Protein AF-A0A497G2D0-F1 (afdb_monomer)

Sequence (117 aa):
MAKYRLKYYILLILIAVLPLAISLTKGEPFNNNNKEKTNNFLEVFEKILSNLEQLIKIAVNRALKFVLTIARAIYILMAAVGVLLWATSWSPTRGKQLILGAIIIMILVEYLSTVIK

Foldseek 3Di:
DVVVVVVVVVVVVVVVCVVVVVVPVPDDDDDDPPDDPCVVVVVVVVVVVVVVVVVVLVVVLVVLVVVLVVLVVQLVVLLVVLVVCCVVVVPVPVSVVSNVVSVVSVVVSVVSVVVSD

pLDDT: mean 79.19, std 15.47, range [41.16, 95.19]

Mean predicted aligned error: 14.92 Å

Structure (mmCIF, N/CA/C/O backbone):
data_AF-A0A497G2D0-F1
#
_entry.id   AF-A0A497G2D0-F1
#
loop_
_atom_site.group_PDB
_atom_site.id
_atom_site.type_symbol
_atom_site.label_atom_id
_atom_site.label_alt_id
_atom_site.label_comp_id
_atom_site.label_asym_id
_atom_site.label_entity_id
_atom_site.label_seq_id
_atom_site.pdbx_PDB_ins_code
_atom_site.Cartn_x
_atom_site.Cartn_y
_atom_site.Cartn_z
_atom_site.occupancy
_atom_site.B_iso_or_equiv
_atom_site.auth_seq_id
_atom_site.auth_comp_id
_atom_site.auth_asym_id
_atom_site.auth_atom_id
_atom_site.pdbx_PDB_model_num
ATOM 1 N N . MET A 1 1 ? 24.639 -13.159 14.996 1.00 53.66 1 MET A N 1
ATOM 2 C CA . MET A 1 1 ? 23.554 -12.780 14.052 1.00 53.66 1 MET A CA 1
ATOM 3 C C . MET A 1 1 ? 22.180 -13.402 14.352 1.00 53.66 1 MET A C 1
ATOM 5 O O . MET A 1 1 ? 21.186 -12.805 13.962 1.00 53.66 1 MET A O 1
ATOM 9 N N . ALA A 1 2 ? 22.067 -14.532 15.070 1.00 57.84 2 ALA A N 1
ATOM 10 C CA . ALA A 1 2 ? 20.778 -15.203 15.323 1.00 57.84 2 ALA A CA 1
ATOM 11 C C . ALA A 1 2 ? 19.774 -14.417 16.206 1.00 57.84 2 ALA A C 1
ATOM 13 O O . ALA A 1 2 ? 18.569 -14.486 15.977 1.00 57.84 2 ALA A O 1
ATOM 14 N N . LYS A 1 3 ? 20.253 -13.607 17.165 1.00 56.53 3 LYS A N 1
ATOM 15 C CA . LYS A 1 3 ? 19.395 -12.863 18.115 1.00 56.53 3 LYS A CA 1
ATOM 16 C C . LYS A 1 3 ? 18.414 -11.880 17.450 1.00 56.53 3 LYS A C 1
ATOM 18 O O . LYS A 1 3 ? 17.323 -11.674 17.970 1.00 56.53 3 LYS A O 1
ATOM 23 N N . TYR A 1 4 ? 18.773 -11.290 16.307 1.00 58.34 4 TYR A N 1
ATOM 24 C CA . TYR A 1 4 ? 17.925 -10.302 15.621 1.00 58.34 4 TYR A CA 1
ATOM 25 C C . TYR A 1 4 ? 16.791 -10.944 14.821 1.00 58.34 4 TYR A C 1
ATOM 27 O O . TYR A 1 4 ? 15.717 -10.360 14.709 1.00 58.34 4 TYR A O 1
ATOM 35 N N . ARG A 1 5 ? 16.994 -12.171 14.325 1.00 59.00 5 ARG A N 1
ATOM 36 C CA . ARG A 1 5 ? 15.947 -12.909 13.608 1.00 59.00 5 ARG A CA 1
ATOM 37 C C . ARG A 1 5 ? 14.827 -13.332 14.554 1.00 59.00 5 ARG A C 1
ATOM 39 O O . ARG A 1 5 ? 13.664 -13.182 14.209 1.00 59.00 5 ARG A O 1
ATOM 46 N N . LEU A 1 6 ? 15.174 -13.738 15.777 1.00 70.56 6 LEU A N 1
ATOM 47 C CA . LEU A 1 6 ? 14.199 -14.085 16.814 1.00 70.56 6 LEU A CA 1
ATOM 48 C C . LEU A 1 6 ? 13.306 -12.892 17.197 1.00 70.56 6 LEU A C 1
ATOM 50 O O . LEU A 1 6 ? 12.089 -13.035 17.257 1.00 70.56 6 LEU A O 1
ATOM 54 N N . LYS A 1 7 ? 13.891 -11.698 17.378 1.00 66.81 7 LYS A N 1
ATOM 55 C CA . LYS A 1 7 ? 13.123 -10.469 17.656 1.00 66.81 7 LYS A CA 1
ATOM 56 C C . LYS A 1 7 ? 12.156 -10.113 16.522 1.00 66.81 7 LYS A C 1
ATOM 58 O O . LYS A 1 7 ? 11.042 -9.681 16.794 1.00 66.81 7 LYS A O 1
ATOM 63 N N . TYR A 1 8 ? 12.566 -10.316 15.270 1.00 76.94 8 TYR A N 1
ATOM 64 C CA . TYR A 1 8 ? 11.731 -10.030 14.103 1.00 76.94 8 TYR A CA 1
ATOM 65 C C . TYR A 1 8 ? 10.526 -10.978 14.001 1.00 76.94 8 TYR A C 1
ATOM 67 O O . TYR A 1 8 ? 9.413 -10.525 13.750 1.00 76.94 8 TYR A O 1
ATOM 75 N N . TYR A 1 9 ? 10.717 -12.272 14.280 1.00 80.19 9 TYR A N 1
ATOM 76 C CA . TYR A 1 9 ? 9.612 -13.237 14.325 1.00 80.19 9 TYR A CA 1
ATOM 77 C C . TYR A 1 9 ? 8.615 -12.936 15.449 1.00 80.19 9 TYR A C 1
ATOM 79 O O . TYR A 1 9 ? 7.411 -13.007 15.221 1.00 80.19 9 TYR A O 1
ATOM 87 N N . ILE A 1 10 ? 9.094 -12.529 16.630 1.00 79.31 10 ILE A N 1
ATOM 88 C CA . ILE A 1 10 ? 8.226 -12.112 17.745 1.00 79.31 10 ILE A CA 1
ATOM 89 C C . ILE A 1 10 ? 7.372 -10.897 17.349 1.00 79.31 10 ILE A C 1
ATOM 91 O O . ILE A 1 10 ? 6.178 -10.858 17.637 1.00 79.31 10 ILE A O 1
ATOM 95 N N . LEU A 1 11 ? 7.961 -9.927 16.645 1.00 76.56 11 LEU A N 1
ATOM 96 C CA . LEU A 1 11 ? 7.253 -8.732 16.187 1.00 76.56 11 LEU A CA 1
ATOM 97 C C . LEU A 1 11 ? 6.210 -9.051 15.098 1.00 76.56 11 LEU A C 1
ATOM 99 O O . LEU A 1 11 ? 5.117 -8.488 15.115 1.00 76.56 11 LEU A O 1
ATOM 103 N N . LEU A 1 12 ? 6.510 -9.997 14.200 1.00 75.19 12 LEU A N 1
ATOM 104 C CA . LEU A 1 12 ? 5.566 -10.493 13.190 1.00 75.19 12 LEU A CA 1
ATOM 105 C C . LEU A 1 12 ? 4.369 -11.224 13.813 1.00 75.19 12 LEU A C 1
ATOM 107 O O . LEU A 1 12 ? 3.236 -11.008 13.388 1.00 75.19 12 LEU A O 1
ATOM 111 N N . ILE A 1 13 ? 4.607 -12.046 14.840 1.00 76.19 13 ILE A N 1
ATOM 112 C CA . ILE A 1 13 ? 3.540 -12.752 15.563 1.00 76.19 13 ILE A CA 1
ATOM 113 C C . ILE A 1 13 ? 2.636 -11.751 16.296 1.00 76.19 13 ILE A C 1
ATOM 115 O O . ILE A 1 13 ? 1.416 -11.873 16.229 1.00 76.19 13 ILE A O 1
ATOM 119 N N . LEU A 1 14 ? 3.201 -10.714 16.924 1.00 71.06 14 LEU A N 1
ATOM 120 C CA . LEU A 1 14 ? 2.421 -9.685 17.620 1.00 71.06 14 LEU A CA 1
ATOM 121 C C . LEU A 1 14 ? 1.478 -8.927 16.664 1.00 71.06 14 LEU A C 1
ATOM 123 O O . LEU A 1 14 ? 0.308 -8.717 16.983 1.00 71.06 14 LEU A O 1
ATOM 127 N N . ILE A 1 15 ? 1.966 -8.574 15.470 1.00 76.25 15 ILE A N 1
ATOM 128 C CA . ILE A 1 15 ? 1.184 -7.887 14.427 1.00 76.25 15 ILE A CA 1
ATOM 129 C C . ILE A 1 15 ? 0.061 -8.779 13.879 1.00 76.25 15 ILE A C 1
ATOM 131 O O . ILE A 1 15 ? -1.017 -8.275 13.577 1.00 76.25 15 ILE A O 1
ATOM 135 N N . ALA A 1 16 ? 0.281 -10.092 13.784 1.00 69.44 16 ALA A N 1
ATOM 136 C CA . ALA A 1 16 ? -0.720 -11.039 13.295 1.00 69.44 16 ALA A CA 1
ATOM 137 C C . ALA A 1 16 ? -1.831 -11.354 14.318 1.00 69.44 16 ALA A C 1
ATOM 139 O O . ALA A 1 16 ? -2.931 -11.734 13.920 1.00 69.44 16 ALA A O 1
ATOM 140 N N . VAL A 1 17 ? -1.572 -11.188 15.622 1.00 64.69 17 VAL A N 1
ATOM 141 C CA . VAL A 1 17 ? -2.536 -11.494 16.702 1.00 64.69 17 VAL A CA 1
ATOM 142 C C . VAL A 1 17 ? -3.449 -10.302 17.034 1.00 64.69 17 VAL A C 1
ATOM 144 O O . VAL A 1 17 ? -4.595 -10.495 17.442 1.00 64.69 17 VAL A O 1
ATOM 147 N N . LEU A 1 18 ? -2.995 -9.069 16.789 1.00 64.31 18 LEU A N 1
ATOM 148 C CA . LEU A 1 18 ? -3.776 -7.834 16.971 1.00 64.31 18 LEU A CA 1
ATOM 149 C C . LEU A 1 18 ? -5.152 -7.828 16.256 1.00 64.31 18 LEU A C 1
ATOM 151 O O . LEU A 1 18 ? -6.138 -7.464 16.898 1.00 64.31 18 LEU A O 1
ATOM 155 N N . PRO A 1 19 ? -5.279 -8.271 14.987 1.00 62.41 19 PRO A N 1
ATOM 156 C CA . PRO A 1 19 ? -6.570 -8.377 14.301 1.00 62.41 19 PRO A CA 1
ATOM 157 C C . PRO A 1 19 ? -7.518 -9.414 14.926 1.00 62.41 19 PRO A C 1
ATOM 159 O O . PRO A 1 19 ? -8.738 -9.263 14.849 1.00 62.41 19 PRO A O 1
A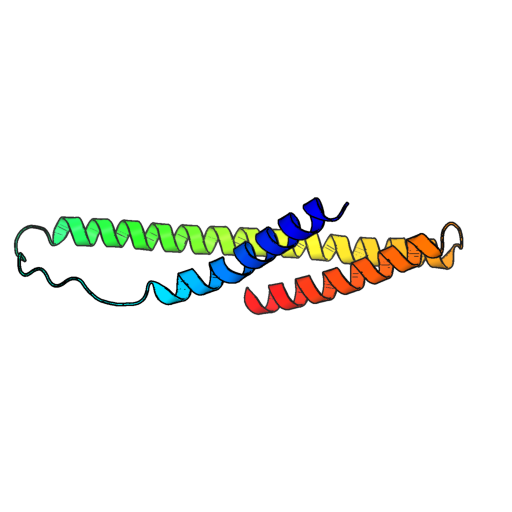TOM 162 N N . LEU A 1 20 ? -6.973 -10.464 15.551 1.00 57.06 20 LEU A N 1
ATOM 163 C CA . LEU A 1 20 ? -7.751 -11.555 16.144 1.00 57.06 20 LEU A CA 1
ATOM 164 C C . LEU A 1 20 ? -8.358 -11.146 17.496 1.00 57.06 20 LEU A C 1
ATOM 166 O O . LEU A 1 20 ? -9.503 -11.484 17.790 1.00 57.06 20 LEU A O 1
ATOM 170 N N . ALA A 1 21 ? -7.629 -10.350 18.284 1.00 58.75 21 ALA A N 1
ATOM 171 C CA . ALA A 1 21 ? -8.095 -9.838 19.574 1.00 58.75 21 ALA A CA 1
ATOM 172 C C . ALA A 1 21 ? -9.323 -8.919 19.442 1.00 58.75 21 ALA A C 1
ATOM 174 O O . ALA A 1 21 ? -10.219 -8.970 20.279 1.00 58.75 21 ALA A O 1
ATOM 175 N N . ILE A 1 22 ? -9.416 -8.145 18.355 1.00 59.34 22 ILE A N 1
ATOM 176 C CA . ILE A 1 22 ? -10.565 -7.264 18.076 1.00 59.34 22 ILE A CA 1
ATOM 177 C C . ILE A 1 22 ? -11.851 -8.082 17.832 1.00 59.34 22 ILE A C 1
ATOM 179 O O . ILE A 1 22 ? -12.953 -7.592 18.069 1.00 59.34 22 ILE A O 1
ATOM 183 N N . SER A 1 23 ? -11.729 -9.348 17.413 1.00 50.94 23 SER A N 1
ATOM 184 C CA . SER A 1 23 ? -12.878 -10.235 17.180 1.00 50.94 23 SER A CA 1
ATOM 185 C C . SER A 1 23 ? -13.400 -10.908 18.460 1.00 50.94 23 SER A C 1
ATOM 187 O O . SER A 1 23 ? -14.564 -11.298 18.501 1.00 50.94 23 SER A O 1
ATOM 189 N N . LEU A 1 24 ? -12.578 -11.016 19.514 1.00 49.47 24 LEU A N 1
ATOM 190 C CA . LEU A 1 24 ? -12.904 -11.729 20.761 1.00 49.47 24 LEU A CA 1
ATOM 191 C C . LEU A 1 24 ? -13.543 -10.849 21.850 1.00 49.47 24 LEU A C 1
ATOM 193 O O . LEU A 1 24 ? -14.030 -11.383 22.839 1.00 49.47 24 LEU A O 1
ATOM 197 N N . THR A 1 25 ? -13.597 -9.522 21.686 1.00 49.75 25 THR A N 1
ATOM 198 C CA . THR A 1 25 ? -14.224 -8.627 22.686 1.00 49.75 25 THR A CA 1
ATOM 199 C C . THR 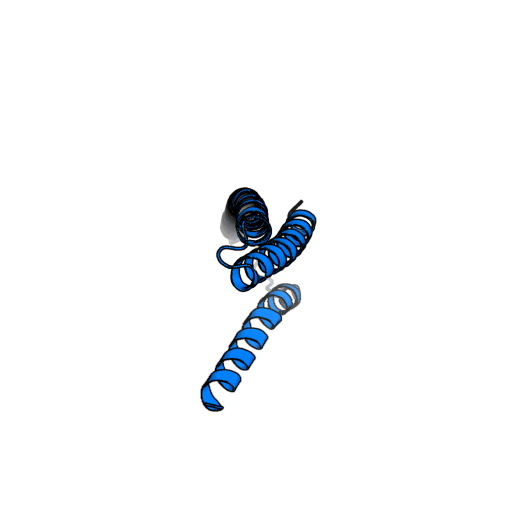A 1 25 ? -15.737 -8.461 22.494 1.00 49.75 25 THR A C 1
ATOM 201 O O . THR A 1 25 ? -16.374 -7.703 23.225 1.00 49.75 25 THR A O 1
ATOM 204 N N . LYS A 1 26 ? -16.335 -9.140 21.507 1.00 51.72 26 LYS A N 1
ATOM 205 C CA . LYS A 1 26 ? -17.791 -9.226 21.346 1.00 51.72 26 LYS A CA 1
ATOM 206 C C . LYS A 1 26 ? -18.317 -10.420 22.148 1.00 51.72 26 LYS A C 1
ATOM 208 O O . LYS A 1 26 ? -18.642 -11.451 21.571 1.00 51.72 26 LYS A O 1
ATOM 213 N N . GLY A 1 27 ? -18.382 -10.290 23.471 1.00 47.53 27 GLY A N 1
ATOM 214 C CA . GLY A 1 27 ? -18.927 -11.339 24.334 1.00 47.53 27 GLY A CA 1
ATOM 215 C C . GLY A 1 27 ? -19.235 -10.868 25.755 1.00 47.53 27 GLY A C 1
ATOM 216 O O . GLY A 1 27 ? -18.319 -10.557 26.501 1.00 47.53 27 GLY A O 1
ATOM 217 N N . GLU A 1 28 ? -20.532 -10.902 26.076 1.00 43.25 28 GLU A N 1
ATOM 218 C CA . GLU A 1 28 ? -21.221 -10.808 27.379 1.00 43.25 28 GLU A CA 1
ATOM 219 C C . GLU A 1 28 ? -21.630 -9.420 27.937 1.00 43.25 28 GLU A C 1
ATOM 221 O O . GLU A 1 28 ? -20.788 -8.606 28.318 1.00 43.25 28 GLU A O 1
ATOM 226 N N . PRO A 1 29 ? -22.952 -9.144 28.039 1.00 48.25 29 PRO A N 1
ATOM 227 C CA . PRO A 1 29 ? -23.480 -7.963 28.716 1.00 48.25 29 PRO A CA 1
ATOM 228 C C . PRO A 1 29 ? -23.464 -8.137 30.245 1.00 48.25 29 PRO A C 1
ATOM 230 O O . PRO A 1 29 ? -24.041 -9.078 30.790 1.00 48.25 29 PRO A O 1
ATOM 233 N N . PHE A 1 30 ? -22.857 -7.181 30.952 1.00 41.16 30 PHE A N 1
ATOM 234 C CA . PHE A 1 30 ? -22.900 -7.097 32.412 1.00 41.16 30 PHE A CA 1
ATOM 235 C C . PHE A 1 30 ? -24.309 -6.671 32.868 1.00 41.16 30 PHE A C 1
ATOM 237 O O . PHE A 1 30 ? -24.747 -5.546 32.624 1.00 41.16 30 PHE A O 1
ATOM 244 N N . ASN A 1 31 ? -25.035 -7.584 33.511 1.00 58.25 31 ASN A N 1
ATOM 245 C CA . ASN A 1 31 ? -26.352 -7.341 34.098 1.00 58.25 31 ASN A CA 1
ATOM 246 C C . ASN A 1 31 ? -26.212 -6.554 35.415 1.00 58.25 31 ASN A C 1
ATOM 248 O O . ASN A 1 31 ? -25.688 -7.083 36.394 1.00 58.25 31 ASN A O 1
ATOM 252 N N . ASN A 1 32 ? -26.700 -5.311 35.467 1.00 50.81 32 ASN A N 1
ATOM 253 C CA . ASN A 1 32 ? -26.896 -4.589 36.726 1.00 50.81 32 ASN A CA 1
ATOM 254 C C . ASN A 1 32 ? -28.248 -3.855 36.728 1.00 50.81 32 ASN A C 1
ATOM 256 O O . ASN A 1 32 ? -28.470 -2.889 35.995 1.00 50.81 32 ASN A O 1
ATOM 260 N N . ASN A 1 33 ? -29.136 -4.343 37.593 1.00 51.84 33 ASN A N 1
ATOM 261 C CA . ASN A 1 33 ? -30.512 -3.913 37.826 1.00 51.84 33 ASN A CA 1
ATOM 262 C C . ASN A 1 33 ? -30.631 -2.623 38.662 1.00 51.84 33 ASN A C 1
ATOM 264 O O . ASN A 1 33 ? -31.382 -2.599 39.629 1.00 51.84 33 ASN A O 1
ATOM 268 N N . ASN A 1 34 ? -29.957 -1.537 38.279 1.00 54.09 34 ASN A N 1
ATOM 269 C CA . ASN A 1 34 ? -30.158 -0.214 38.889 1.00 54.09 34 ASN A CA 1
ATOM 270 C C . ASN A 1 34 ? -30.548 0.810 37.813 1.00 54.09 34 ASN A C 1
ATO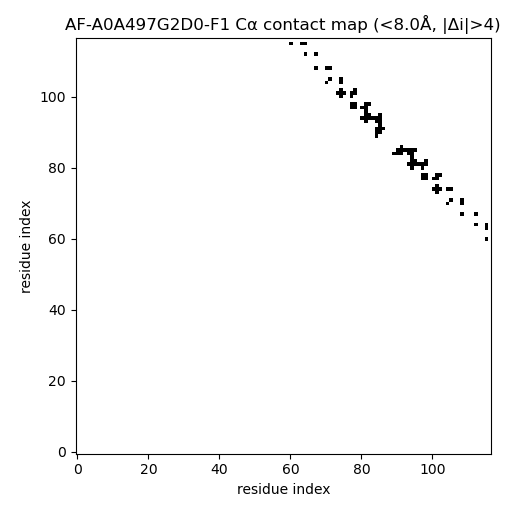M 272 O O . ASN A 1 34 ? -29.800 1.731 37.481 1.00 54.09 34 ASN A O 1
ATOM 276 N N . LYS A 1 35 ? -31.727 0.593 37.224 1.00 55.78 35 LYS A N 1
ATOM 277 C CA . LYS A 1 35 ? -32.351 1.467 36.228 1.00 55.78 35 LYS A CA 1
ATOM 278 C C . LYS A 1 35 ? -33.316 2.401 36.940 1.00 55.78 35 LYS A C 1
ATOM 280 O O . LYS A 1 35 ? -34.335 1.919 37.401 1.00 55.78 35 LYS A O 1
ATOM 285 N N . GLU A 1 36 ? -32.996 3.693 37.013 1.00 57.59 36 GLU A N 1
ATOM 286 C CA . GLU A 1 36 ? -34.024 4.755 36.977 1.00 57.59 36 GLU A CA 1
ATOM 287 C C . GLU A 1 36 ? -33.459 6.188 36.962 1.00 57.59 36 GLU A C 1
ATOM 289 O O . GLU A 1 36 ? -34.191 7.111 36.620 1.00 57.59 36 GLU A O 1
ATOM 294 N N . LYS A 1 37 ? -32.161 6.424 37.229 1.00 48.38 37 LYS A N 1
ATOM 295 C CA . LYS A 1 37 ? -31.588 7.795 37.197 1.00 48.38 37 LYS A CA 1
ATOM 296 C C . LYS A 1 37 ? -30.243 7.951 36.469 1.00 48.38 37 LYS A C 1
ATOM 298 O O . LYS A 1 37 ? -29.596 8.987 36.580 1.00 48.38 37 LYS A O 1
ATOM 303 N N . THR A 1 38 ? -29.814 6.946 35.710 1.00 53.75 38 THR A N 1
ATOM 304 C CA . THR A 1 38 ? -28.523 6.918 34.981 1.00 53.75 38 THR A CA 1
ATOM 305 C C . THR A 1 38 ? -28.684 6.831 33.460 1.00 53.75 38 THR A C 1
ATOM 307 O O . THR A 1 38 ? -27.714 7.005 32.723 1.00 53.75 38 THR A O 1
ATOM 310 N N . ASN A 1 39 ? -29.917 6.637 32.991 1.00 62.00 39 ASN A N 1
ATOM 311 C CA . ASN A 1 39 ? -30.287 6.367 31.601 1.00 62.00 39 ASN A CA 1
ATOM 312 C C . ASN A 1 39 ? -29.832 7.508 30.670 1.00 62.00 39 ASN A C 1
ATOM 314 O O . ASN A 1 39 ? -29.200 7.263 29.653 1.00 62.00 39 ASN A O 1
ATOM 318 N N . ASN A 1 40 ? -30.029 8.765 31.084 1.00 69.06 40 ASN A N 1
ATOM 319 C CA . ASN A 1 40 ? -29.688 9.931 30.260 1.00 69.06 40 ASN A CA 1
ATOM 320 C C . ASN A 1 40 ? -28.172 10.125 30.086 1.00 69.06 40 ASN A C 1
ATOM 322 O O . ASN A 1 40 ? -27.726 10.576 29.036 1.00 69.06 40 ASN A O 1
ATOM 326 N N . PHE A 1 41 ? -27.363 9.816 31.107 1.00 75.38 41 PHE A N 1
ATOM 327 C CA . PHE A 1 41 ? -25.908 9.987 31.025 1.00 75.38 41 PHE A CA 1
ATOM 328 C C . PHE A 1 41 ? -25.258 8.868 30.209 1.00 75.38 41 PHE A C 1
ATOM 330 O O . PHE A 1 41 ? -24.408 9.148 29.367 1.00 75.38 41 PHE A O 1
ATOM 337 N N . LEU A 1 42 ? -25.681 7.619 30.425 1.00 81.00 42 LEU A N 1
ATOM 338 C CA . LEU A 1 42 ? -25.176 6.473 29.668 1.00 81.00 42 LEU A CA 1
ATOM 339 C C . LEU A 1 42 ? -25.556 6.568 28.188 1.00 81.00 42 LEU A C 1
ATOM 341 O O . LEU A 1 42 ? -24.689 6.384 27.341 1.00 81.00 42 LEU A O 1
ATOM 345 N N . GLU A 1 43 ? -26.786 6.973 27.864 1.00 79.38 43 GLU A N 1
ATOM 346 C CA . GLU A 1 43 ? -27.201 7.189 26.473 1.00 79.38 43 GLU A CA 1
ATOM 347 C C . GLU A 1 43 ? -26.387 8.294 25.787 1.00 79.38 43 GLU A C 1
ATOM 349 O O . GLU A 1 43 ? -25.948 8.122 24.651 1.00 79.38 43 GLU A O 1
ATOM 354 N N . VAL A 1 44 ? -26.137 9.422 26.465 1.00 79.25 44 VAL A N 1
ATOM 355 C CA . VAL A 1 44 ? -25.294 10.503 25.923 1.00 79.25 44 VAL A CA 1
ATOM 356 C C . VAL A 1 44 ? -23.856 10.023 25.726 1.00 79.25 44 VAL A C 1
ATOM 358 O O . VAL A 1 44 ? -23.246 10.318 24.696 1.00 79.25 44 VAL A O 1
ATOM 361 N N . PHE A 1 45 ? -23.324 9.255 26.676 1.00 82.00 45 PHE A N 1
ATOM 362 C CA . PHE A 1 45 ? -21.976 8.706 26.595 1.00 82.00 45 PHE A CA 1
ATOM 363 C C . PHE A 1 45 ? -21.833 7.702 25.442 1.00 82.00 45 PHE A C 1
ATOM 365 O O . PHE A 1 45 ? -20.907 7.825 24.643 1.00 82.00 45 PHE A O 1
ATOM 372 N N . GLU A 1 46 ? -22.779 6.777 25.275 1.00 87.38 46 GLU A N 1
ATOM 373 C CA . GLU A 1 46 ? -22.820 5.831 24.150 1.00 87.38 46 GLU A CA 1
ATOM 374 C C . GLU A 1 46 ? -22.951 6.545 22.797 1.00 87.38 46 GLU A C 1
ATOM 376 O O . GLU A 1 46 ? -22.305 6.170 21.812 1.00 87.38 46 GLU A O 1
ATOM 381 N N . LYS A 1 47 ? -23.726 7.633 22.739 1.00 84.19 47 LYS A N 1
ATOM 382 C CA . LYS A 1 47 ? -23.851 8.465 21.533 1.00 84.19 47 LYS A CA 1
ATOM 383 C C . LYS A 1 47 ? -22.535 9.150 21.166 1.00 84.19 47 LYS A C 1
ATOM 385 O O . LYS A 1 47 ? -22.175 9.221 19.995 1.00 84.19 47 LYS A O 1
ATOM 390 N N . ILE A 1 48 ? -21.792 9.643 22.157 1.00 84.19 48 ILE A N 1
ATOM 391 C CA . ILE A 1 48 ? -20.466 10.233 21.934 1.00 84.19 48 ILE A CA 1
ATOM 392 C C . ILE A 1 48 ? -19.482 9.153 21.482 1.00 84.19 48 ILE A C 1
ATOM 394 O O . ILE A 1 48 ? -18.747 9.367 20.519 1.00 84.19 48 ILE A O 1
ATOM 398 N N . LEU A 1 49 ? -19.490 7.988 22.129 1.00 89.81 49 LEU A N 1
ATOM 399 C CA . LEU A 1 49 ? -18.567 6.897 21.821 1.00 89.81 49 LEU A CA 1
ATOM 400 C C . LEU A 1 49 ? -18.790 6.348 20.406 1.00 89.81 49 LEU A C 1
ATOM 402 O O . LEU A 1 49 ? -17.833 6.174 19.656 1.00 89.81 49 LEU A O 1
ATOM 406 N N . SER A 1 50 ? -20.049 6.170 20.005 1.00 87.38 50 SER A N 1
ATOM 407 C CA . SER A 1 50 ? -20.411 5.753 18.644 1.00 87.38 50 SER A CA 1
ATOM 408 C C . SER A 1 50 ? -20.057 6.807 17.591 1.00 87.38 50 SER A C 1
ATOM 410 O O . SER A 1 50 ? -19.532 6.456 16.533 1.00 87.38 50 SER A O 1
ATOM 412 N N . ASN A 1 51 ? -20.248 8.097 17.883 1.00 86.19 51 ASN A N 1
ATOM 413 C CA . ASN A 1 51 ? -19.793 9.178 17.005 1.00 86.19 51 ASN A CA 1
ATOM 414 C C . ASN A 1 51 ? -18.263 9.184 16.858 1.00 86.19 51 ASN A C 1
ATOM 416 O O . ASN A 1 51 ? -17.753 9.345 15.750 1.00 86.19 51 ASN A O 1
ATOM 420 N N . LEU A 1 52 ? -17.517 8.969 17.946 1.00 87.19 52 LEU A N 1
ATOM 421 C CA . LEU A 1 52 ? -16.058 8.858 17.897 1.00 87.19 52 LEU A CA 1
ATOM 422 C C . LEU A 1 52 ? -15.614 7.630 17.103 1.00 87.19 52 LEU A C 1
ATOM 424 O O . LEU A 1 52 ? -14.709 7.734 16.279 1.00 87.19 52 LEU A O 1
ATOM 428 N N . GLU A 1 53 ? -16.266 6.485 17.289 1.00 89.56 53 GLU A N 1
ATOM 429 C CA . GLU A 1 53 ? -15.966 5.274 16.529 1.00 89.56 53 GLU A CA 1
ATOM 430 C C . GLU A 1 53 ? -16.210 5.483 15.027 1.00 89.56 53 GLU A C 1
ATOM 432 O O . GLU A 1 53 ? -15.385 5.085 14.201 1.00 89.56 53 GLU A O 1
ATOM 437 N N . GLN A 1 54 ? -17.298 6.166 14.660 1.00 87.69 54 GLN A N 1
ATOM 438 C CA . GLN A 1 54 ? -17.571 6.544 13.273 1.00 87.69 54 GLN A CA 1
ATOM 439 C C . GLN A 1 54 ? -16.508 7.498 12.725 1.00 87.69 54 GLN A C 1
ATOM 441 O O . GLN A 1 54 ? -15.991 7.264 11.631 1.00 87.69 54 GLN A O 1
ATOM 446 N N . LEU A 1 55 ? -16.130 8.531 13.481 1.00 84.50 55 LEU A N 1
ATOM 447 C CA . LEU A 1 55 ? -15.086 9.474 13.076 1.00 84.50 55 LEU A CA 1
ATOM 448 C C . LEU A 1 55 ? -13.737 8.776 12.882 1.00 84.50 55 LEU A C 1
ATOM 450 O O . LEU A 1 55 ? -13.068 9.017 11.877 1.00 84.50 55 LEU A O 1
ATOM 454 N N . ILE A 1 56 ? -13.363 7.870 13.788 1.00 88.06 56 ILE A N 1
ATOM 455 C CA . ILE A 1 56 ? -12.133 7.079 13.685 1.00 88.06 56 ILE A CA 1
ATOM 456 C C . ILE A 1 56 ? -12.198 6.161 12.463 1.00 88.06 56 ILE A C 1
ATOM 458 O O . ILE A 1 56 ? -11.259 6.145 11.669 1.00 88.06 56 ILE A O 1
ATOM 462 N N . LYS A 1 57 ? -13.308 5.445 12.245 1.00 88.00 57 LYS A N 1
ATOM 463 C CA . LYS A 1 57 ? -13.494 4.591 11.058 1.00 88.00 57 LYS A CA 1
ATOM 464 C C . LYS A 1 57 ? -13.377 5.390 9.760 1.00 88.00 57 LYS A C 1
ATOM 466 O O . LYS A 1 57 ? -12.695 4.951 8.835 1.00 88.00 57 LYS A O 1
ATOM 471 N N . ILE A 1 58 ? -13.988 6.573 9.694 1.00 85.75 58 ILE A N 1
ATOM 472 C CA . ILE A 1 58 ? -13.908 7.463 8.528 1.00 85.75 58 ILE A CA 1
ATOM 473 C C . ILE A 1 58 ? -12.474 7.959 8.326 1.00 85.75 58 ILE A C 1
ATOM 475 O O . ILE A 1 58 ? -11.964 7.909 7.204 1.00 85.75 58 ILE A O 1
ATOM 479 N N . ALA A 1 59 ? -11.810 8.406 9.393 1.00 85.56 59 ALA A N 1
ATOM 480 C CA . ALA A 1 59 ? -10.442 8.906 9.336 1.00 85.56 59 ALA A CA 1
ATOM 48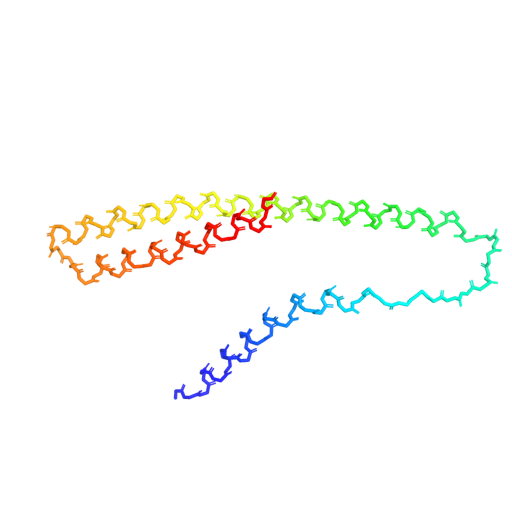1 C C . ALA A 1 59 ? -9.462 7.818 8.876 1.00 85.56 59 ALA A C 1
ATOM 483 O O . ALA A 1 59 ? -8.682 8.051 7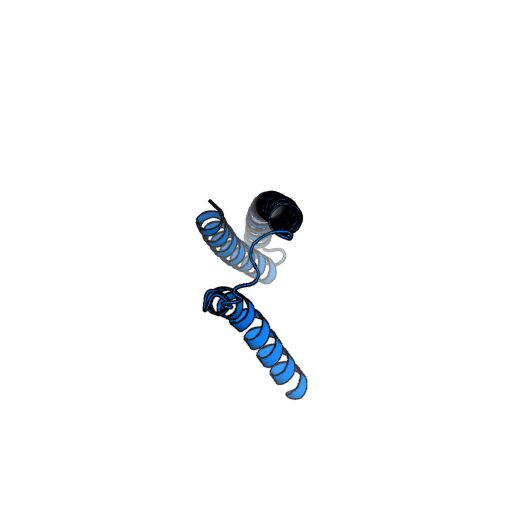.952 1.00 85.56 59 ALA A O 1
ATOM 484 N N . VAL A 1 60 ? -9.551 6.615 9.451 1.00 87.25 60 VAL A N 1
ATOM 485 C CA . VAL A 1 60 ? -8.720 5.463 9.075 1.00 87.25 60 VAL A CA 1
ATOM 486 C C . VAL A 1 60 ? -8.979 5.065 7.626 1.00 87.25 60 VAL A C 1
ATOM 488 O O . VAL A 1 60 ? -8.030 4.926 6.859 1.00 87.25 60 VAL A O 1
ATOM 491 N N . ASN A 1 61 ? -10.242 4.952 7.207 1.00 87.94 61 ASN A N 1
ATOM 492 C CA . ASN A 1 61 ? -10.569 4.601 5.825 1.00 87.94 61 ASN A CA 1
ATOM 493 C C . ASN A 1 61 ? -10.023 5.648 4.835 1.00 87.94 61 ASN A C 1
ATOM 495 O O . ASN A 1 61 ? -9.435 5.311 3.806 1.00 87.94 61 ASN A O 1
ATOM 499 N N . ARG A 1 62 ? -10.144 6.939 5.166 1.00 87.81 62 ARG A N 1
ATOM 500 C CA . ARG A 1 62 ? -9.620 8.027 4.330 1.00 87.81 62 ARG A CA 1
ATOM 501 C C . ARG A 1 62 ? -8.093 8.016 4.259 1.00 87.81 62 ARG A C 1
ATOM 503 O O . ARG A 1 62 ? -7.545 8.168 3.168 1.00 87.81 62 ARG A O 1
ATOM 510 N N . ALA A 1 63 ? -7.418 7.801 5.386 1.00 88.88 63 ALA A N 1
ATOM 511 C CA . ALA A 1 63 ? -5.964 7.692 5.440 1.00 88.88 63 ALA A CA 1
ATOM 512 C C . ALA A 1 63 ? -5.464 6.488 4.631 1.00 88.88 63 ALA A C 1
ATOM 514 O O . ALA A 1 63 ? -4.554 6.632 3.816 1.00 88.88 63 ALA A O 1
ATOM 515 N N . LEU A 1 64 ? -6.100 5.323 4.780 1.00 88.81 64 LEU A N 1
ATOM 516 C CA . LEU A 1 64 ? -5.740 4.127 4.022 1.00 88.81 64 LEU A CA 1
ATOM 517 C C . LEU A 1 64 ? -5.925 4.334 2.517 1.00 88.81 64 LEU A C 1
ATOM 519 O O . LEU A 1 64 ? -5.011 4.028 1.757 1.00 88.81 64 LEU A O 1
ATOM 523 N N . LYS A 1 65 ? -7.043 4.925 2.076 1.00 89.25 65 LYS A N 1
ATOM 524 C CA . LYS A 1 65 ? -7.262 5.271 0.657 1.00 89.25 65 LYS A CA 1
ATOM 525 C C . LYS A 1 65 ? -6.197 6.226 0.113 1.00 89.25 65 LYS A C 1
ATOM 527 O O . LYS A 1 65 ? -5.762 6.085 -1.032 1.00 89.25 65 LYS A O 1
ATOM 532 N N . PHE A 1 66 ? -5.755 7.182 0.926 1.00 89.75 66 PHE A N 1
ATOM 533 C CA . PHE A 1 66 ? -4.685 8.102 0.551 1.00 89.75 66 PHE A CA 1
ATOM 534 C C . PHE A 1 66 ? -3.341 7.379 0.384 1.00 89.75 66 PHE A C 1
ATOM 536 O O . PHE A 1 66 ? -2.702 7.502 -0.662 1.00 89.75 66 PHE A O 1
ATOM 543 N N . VAL A 1 67 ? -2.957 6.548 1.359 1.00 90.56 67 VAL A N 1
ATOM 544 C CA . VAL A 1 67 ? -1.744 5.714 1.285 1.00 90.56 67 VAL A CA 1
ATOM 545 C C . VAL A 1 67 ? -1.794 4.788 0.072 1.00 90.56 67 VAL A C 1
ATOM 547 O O . VAL A 1 67 ? -0.807 4.669 -0.648 1.00 90.56 67 VAL A O 1
ATOM 550 N N . LEU A 1 68 ? -2.951 4.188 -0.203 1.00 91.25 68 LEU A N 1
ATOM 551 C CA . LEU A 1 68 ? -3.163 3.311 -1.349 1.00 91.25 68 LEU A CA 1
ATOM 552 C C . LEU A 1 68 ? -2.921 4.035 -2.683 1.00 91.25 68 LEU A C 1
ATOM 554 O O . LEU A 1 68 ? -2.313 3.483 -3.599 1.00 91.25 68 LEU A O 1
ATOM 558 N N . THR A 1 69 ? -3.360 5.290 -2.778 1.00 91.12 69 THR A N 1
ATOM 559 C CA . THR A 1 69 ? -3.175 6.131 -3.970 1.00 91.12 69 THR A CA 1
ATOM 560 C C . THR A 1 69 ? -1.695 6.440 -4.194 1.00 91.12 69 THR A C 1
ATOM 562 O O . THR A 1 69 ? -1.191 6.300 -5.308 1.00 91.12 69 THR A O 1
ATOM 565 N N . ILE A 1 70 ? -0.974 6.790 -3.127 1.00 93.25 70 ILE A N 1
ATOM 566 C CA . ILE A 1 70 ? 0.472 7.032 -3.185 1.00 93.25 70 ILE A CA 1
ATOM 567 C C . ILE A 1 70 ? 1.219 5.744 -3.546 1.00 93.25 70 ILE A C 1
ATOM 569 O O . ILE A 1 70 ? 2.082 5.754 -4.421 1.00 93.25 70 ILE A O 1
ATOM 573 N N . ALA A 1 71 ? 0.862 4.618 -2.927 1.00 92.12 71 ALA A N 1
ATOM 574 C CA . ALA A 1 71 ? 1.478 3.325 -3.204 1.00 92.12 71 ALA A CA 1
ATOM 575 C C . ALA A 1 71 ? 1.281 2.900 -4.668 1.00 92.12 71 ALA A C 1
ATOM 577 O O . ALA A 1 71 ? 2.215 2.366 -5.271 1.00 92.12 71 ALA A O 1
ATOM 578 N N . ARG A 1 72 ? 0.116 3.209 -5.262 1.00 93.31 72 ARG A N 1
ATOM 579 C CA . ARG A 1 72 ? -0.135 3.026 -6.700 1.00 93.31 72 ARG A CA 1
ATOM 580 C C . ARG A 1 72 ? 0.841 3.799 -7.570 1.00 93.31 72 ARG A C 1
ATOM 582 O O . ARG A 1 72 ? 1.451 3.220 -8.464 1.00 93.31 72 ARG A O 1
ATOM 589 N N . ALA A 1 73 ? 1.045 5.077 -7.275 1.00 93.94 73 ALA A N 1
ATOM 590 C CA . ALA A 1 73 ? 2.018 5.885 -8.001 1.00 93.94 73 ALA A CA 1
ATOM 591 C C . ALA A 1 73 ? 3.447 5.326 -7.857 1.00 93.94 73 ALA A C 1
ATOM 593 O O . ALA A 1 73 ? 4.179 5.227 -8.843 1.00 93.94 73 ALA A O 1
ATOM 594 N N . ILE A 1 74 ? 3.829 4.905 -6.647 1.00 94.06 74 ILE A N 1
ATOM 595 C CA . ILE A 1 74 ? 5.173 4.388 -6.363 1.00 94.06 74 ILE 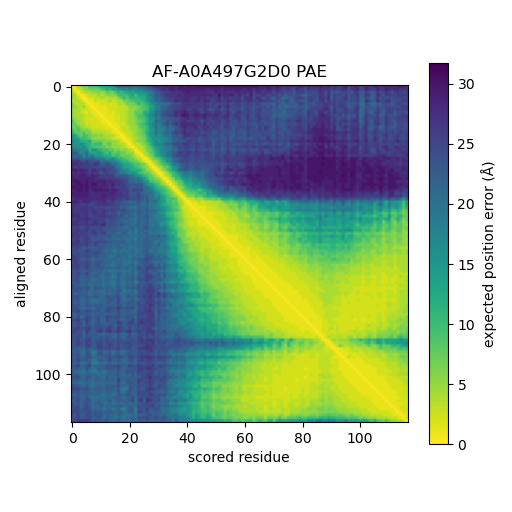A CA 1
ATOM 596 C C . ILE A 1 74 ? 5.454 3.094 -7.125 1.00 94.06 74 ILE A C 1
ATOM 598 O O . ILE A 1 74 ? 6.515 2.996 -7.740 1.00 94.06 74 ILE A O 1
ATOM 602 N N . TYR A 1 75 ? 4.550 2.105 -7.115 1.00 92.19 75 TYR A N 1
ATOM 603 C CA . TYR A 1 75 ? 4.845 0.845 -7.806 1.00 92.19 75 TYR A CA 1
ATOM 604 C C . TYR A 1 75 ? 4.908 1.032 -9.326 1.00 92.19 75 TYR A C 1
ATOM 606 O O . TYR A 1 75 ? 5.729 0.384 -9.972 1.00 92.19 75 TYR A O 1
ATOM 614 N N . ILE A 1 76 ? 4.108 1.942 -9.901 1.00 94.19 76 ILE A N 1
ATOM 615 C CA . ILE A 1 76 ? 4.170 2.270 -11.335 1.00 94.19 76 ILE A CA 1
ATOM 616 C C . ILE A 1 76 ? 5.527 2.896 -11.666 1.00 94.19 76 ILE A C 1
ATOM 618 O O . ILE A 1 76 ? 6.188 2.473 -12.614 1.00 94.19 76 ILE A O 1
ATOM 622 N N . LEU A 1 77 ? 5.977 3.860 -10.856 1.00 95.19 77 LEU A N 1
ATOM 623 C CA . LEU A 1 77 ? 7.286 4.490 -11.027 1.00 95.19 77 LEU A CA 1
ATOM 624 C C . LEU A 1 77 ? 8.429 3.486 -10.846 1.00 95.19 77 LEU A C 1
ATOM 626 O O . LEU A 1 77 ? 9.340 3.455 -11.669 1.00 95.19 77 LEU A O 1
ATOM 630 N N . MET A 1 78 ? 8.379 2.628 -9.823 1.00 93.81 78 MET A N 1
ATOM 631 C CA . MET A 1 78 ? 9.375 1.567 -9.630 1.00 93.81 78 MET A CA 1
ATOM 632 C C . MET A 1 78 ? 9.413 0.598 -10.809 1.00 93.81 78 MET A C 1
ATOM 634 O O . MET A 1 78 ? 10.505 0.216 -11.227 1.00 93.81 78 MET A O 1
ATOM 638 N N . ALA A 1 79 ? 8.258 0.213 -11.355 1.00 93.31 79 ALA A N 1
ATOM 639 C CA . ALA A 1 79 ? 8.193 -0.647 -12.529 1.00 93.31 79 ALA A CA 1
ATOM 640 C C . ALA A 1 79 ? 8.828 0.042 -13.745 1.00 93.31 79 ALA A C 1
ATOM 642 O O . ALA A 1 79 ? 9.697 -0.543 -14.388 1.00 93.31 79 ALA A O 1
ATOM 643 N N . ALA A 1 80 ? 8.473 1.302 -14.014 1.00 94.50 80 ALA A N 1
ATOM 644 C CA . ALA A 1 80 ? 9.028 2.072 -15.125 1.00 94.50 80 ALA A CA 1
ATOM 645 C C . ALA A 1 80 ? 10.551 2.251 -15.004 1.00 94.50 80 ALA A C 1
ATOM 647 O O . ALA A 1 80 ? 11.293 1.948 -15.939 1.00 94.50 80 ALA A O 1
ATOM 648 N N . VAL A 1 81 ? 11.034 2.676 -13.833 1.00 94.62 81 VAL A N 1
ATOM 649 C CA . VAL A 1 81 ? 12.469 2.851 -13.554 1.00 94.62 81 VAL A CA 1
ATOM 650 C C . VAL A 1 81 ? 13.205 1.512 -13.612 1.00 94.62 81 VAL A C 1
ATOM 652 O O . VAL A 1 81 ? 14.295 1.429 -14.177 1.00 94.62 81 VAL A O 1
ATOM 655 N N . GLY A 1 82 ? 12.607 0.447 -13.078 1.00 92.31 82 GLY A N 1
ATOM 656 C CA . GLY A 1 82 ? 13.166 -0.900 -13.1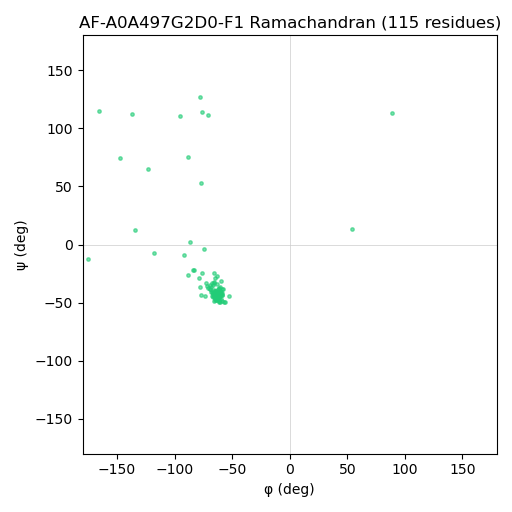19 1.00 92.31 82 GLY A CA 1
ATOM 657 C C . GLY A 1 82 ? 13.325 -1.428 -14.546 1.00 92.31 82 GLY A C 1
ATOM 658 O O . GLY A 1 82 ? 14.387 -1.958 -14.882 1.00 92.31 82 GLY A O 1
ATOM 659 N N . VAL A 1 83 ? 12.317 -1.226 -15.402 1.00 93.69 83 VAL A N 1
ATOM 660 C CA . VAL A 1 83 ? 12.364 -1.586 -16.829 1.00 93.69 83 VAL A CA 1
ATOM 661 C C . VAL A 1 83 ? 13.406 -0.752 -17.570 1.00 93.69 83 VAL A C 1
ATOM 663 O O . VAL A 1 83 ? 14.200 -1.323 -18.313 1.00 93.69 83 VAL A O 1
ATOM 666 N N . LEU A 1 84 ? 13.478 0.560 -17.326 1.00 93.00 84 LEU A N 1
ATOM 667 C CA . LEU A 1 84 ? 14.489 1.436 -17.933 1.00 93.00 84 LEU A CA 1
ATOM 668 C C . LEU A 1 84 ? 15.916 1.002 -17.573 1.00 93.00 84 LEU A C 1
ATOM 670 O O . LEU A 1 84 ? 16.766 0.883 -18.456 1.00 93.00 84 LEU A O 1
ATOM 674 N N . LEU A 1 85 ? 16.180 0.716 -16.294 1.00 91.31 85 LEU A N 1
ATOM 675 C CA . LEU A 1 85 ? 17.486 0.242 -15.811 1.00 91.31 85 LEU A CA 1
ATOM 676 C C . LEU A 1 85 ? 17.853 -1.142 -16.355 1.00 91.31 85 LEU A C 1
ATOM 678 O O . LEU A 1 85 ? 19.035 -1.431 -16.554 1.00 91.31 85 LEU A O 1
ATOM 682 N N . TRP A 1 86 ? 16.856 -2.002 -16.568 1.00 90.69 86 TRP A N 1
ATOM 683 C CA . TRP A 1 86 ? 17.062 -3.317 -17.163 1.00 90.69 86 TRP A CA 1
ATOM 684 C C . TRP A 1 86 ? 17.346 -3.220 -18.667 1.00 90.69 86 TRP A C 1
ATOM 686 O O . TRP A 1 86 ? 18.300 -3.834 -19.137 1.00 90.69 86 TRP A O 1
ATOM 696 N N . ALA A 1 87 ? 16.585 -2.400 -19.397 1.00 91.88 87 ALA A N 1
ATOM 697 C CA . ALA A 1 87 ? 16.721 -2.221 -20.841 1.00 91.88 87 ALA A CA 1
ATOM 698 C C . ALA A 1 87 ? 18.024 -1.505 -21.233 1.00 91.88 87 ALA A C 1
ATOM 700 O O . ALA A 1 87 ? 18.699 -1.913 -22.174 1.00 91.88 87 ALA A O 1
ATOM 701 N N . THR A 1 88 ? 18.425 -0.474 -20.485 1.00 92.12 88 THR A N 1
ATOM 702 C CA . THR A 1 88 ? 19.674 0.272 -20.742 1.00 92.12 88 THR A CA 1
ATOM 703 C C . THR A 1 88 ? 20.938 -0.481 -20.326 1.00 92.12 88 THR A C 1
ATOM 705 O O . THR A 1 88 ? 22.039 0.008 -20.553 1.00 92.12 88 THR A O 1
ATOM 708 N N . SER A 1 89 ? 20.810 -1.665 -19.712 1.00 84.69 89 SER A N 1
ATOM 709 C CA . SER A 1 89 ? 21.928 -2.492 -19.230 1.00 84.69 89 SER A CA 1
ATOM 710 C C . SER A 1 89 ? 22.912 -1.785 -18.283 1.00 84.69 89 SER A C 1
ATOM 712 O O . SER A 1 89 ? 23.959 -2.344 -17.969 1.00 84.69 89 SER A O 1
ATOM 714 N N . TRP A 1 90 ? 22.569 -0.605 -17.753 1.00 85.38 90 TRP A N 1
ATOM 715 C CA . TRP A 1 90 ? 23.418 0.124 -16.807 1.00 85.38 90 TRP A CA 1
ATOM 716 C C . TRP A 1 90 ? 23.573 -0.657 -15.499 1.00 85.38 90 TRP A C 1
ATOM 718 O O . TRP A 1 90 ? 24.670 -0.827 -14.973 1.00 85.38 90 TRP A O 1
ATOM 728 N N . SER A 1 91 ? 22.460 -1.147 -14.946 1.00 85.19 91 SER A N 1
ATOM 729 C CA . SER A 1 91 ? 22.478 -2.014 -13.763 1.00 85.19 91 SER A CA 1
ATOM 730 C C . SER A 1 91 ? 21.329 -3.031 -13.816 1.00 85.19 91 SER A C 1
ATOM 732 O O . SER A 1 91 ? 20.334 -2.922 -13.092 1.00 85.19 91 SER A O 1
ATOM 734 N N . PRO A 1 92 ? 21.444 -4.061 -14.671 1.00 85.44 92 PRO A N 1
ATOM 735 C CA . PRO A 1 92 ? 20.349 -4.990 -14.941 1.00 85.44 92 PRO A CA 1
ATOM 736 C C . PRO A 1 92 ? 19.929 -5.794 -13.702 1.00 85.44 92 PRO A C 1
ATOM 738 O O . PRO A 1 92 ? 18.768 -6.182 -13.583 1.00 85.44 92 PRO A O 1
ATOM 741 N N . THR A 1 93 ? 20.838 -6.013 -12.748 1.00 89.75 93 THR A N 1
ATOM 742 C CA . THR A 1 93 ? 20.536 -6.653 -11.458 1.00 89.75 93 THR A CA 1
ATOM 743 C C . THR A 1 93 ? 19.623 -5.795 -10.585 1.00 89.75 93 THR A C 1
ATOM 745 O O . THR A 1 93 ? 18.636 -6.306 -10.057 1.00 89.75 93 THR A O 1
ATOM 748 N N . ARG A 1 94 ? 19.894 -4.488 -10.476 1.00 87.56 94 ARG A N 1
ATOM 749 C CA . ARG A 1 94 ? 19.047 -3.549 -9.722 1.00 87.56 94 ARG A CA 1
ATOM 750 C C . ARG A 1 94 ? 17.714 -3.301 -10.428 1.00 87.56 94 ARG A C 1
ATOM 752 O O . ARG A 1 94 ? 16.686 -3.255 -9.760 1.00 87.56 94 ARG A O 1
ATOM 759 N N . GLY A 1 95 ? 17.714 -3.230 -11.761 1.00 89.00 95 GLY A N 1
ATOM 760 C CA . GLY A 1 95 ? 16.488 -3.123 -12.560 1.00 89.00 95 GLY A CA 1
ATOM 761 C C . GLY A 1 95 ? 15.521 -4.281 -12.298 1.00 89.00 95 GLY A C 1
ATOM 762 O O . GLY A 1 95 ? 14.367 -4.054 -11.940 1.00 89.00 95 GLY A O 1
ATOM 763 N N . LYS A 1 96 ? 16.009 -5.530 -12.346 1.00 91.00 96 LYS A N 1
ATOM 764 C CA . LYS A 1 96 ? 15.199 -6.721 -12.023 1.00 91.00 96 LYS A CA 1
ATOM 765 C C . LYS A 1 96 ? 14.656 -6.703 -10.591 1.00 91.00 96 LYS A C 1
ATOM 767 O O . LYS A 1 96 ? 13.499 -7.056 -10.386 1.00 91.00 96 LYS A O 1
ATOM 772 N N . GLN A 1 97 ? 15.459 -6.276 -9.612 1.00 93.25 97 GLN A N 1
ATOM 773 C CA . GLN A 1 97 ? 15.016 -6.156 -8.216 1.00 93.25 97 GLN A CA 1
ATOM 774 C C . GLN A 1 97 ? 13.901 -5.114 -8.048 1.00 93.25 97 GLN A C 1
ATOM 776 O O . GLN A 1 97 ? 12.945 -5.365 -7.317 1.00 93.25 97 GLN A O 1
ATOM 781 N N . LEU A 1 98 ? 13.984 -3.979 -8.751 1.00 92.06 98 LEU A N 1
ATOM 782 C CA . LEU A 1 98 ? 12.940 -2.950 -8.741 1.00 92.06 98 LEU A CA 1
ATOM 783 C C . LEU A 1 98 ? 11.644 -3.435 -9.395 1.00 92.06 98 LEU A C 1
ATOM 785 O O . LEU A 1 98 ? 10.574 -3.198 -8.842 1.00 92.06 98 LEU A O 1
ATOM 789 N N . ILE A 1 99 ? 11.735 -4.160 -10.514 1.00 93.00 99 ILE A N 1
ATOM 790 C CA . ILE A 1 99 ? 10.568 -4.764 -11.176 1.00 93.00 99 ILE A CA 1
ATOM 791 C C . ILE A 1 99 ? 9.885 -5.768 -10.237 1.00 93.00 99 ILE A C 1
ATOM 793 O O . ILE A 1 99 ? 8.677 -5.690 -10.028 1.00 93.00 99 ILE A O 1
ATOM 797 N N . LEU A 1 100 ? 10.650 -6.675 -9.618 1.00 94.56 100 LEU A N 1
ATOM 798 C CA . LEU A 1 100 ? 10.115 -7.642 -8.651 1.00 94.56 100 LEU A CA 1
ATOM 799 C C . LEU A 1 100 ? 9.474 -6.951 -7.443 1.00 94.56 100 LEU A C 1
ATOM 801 O O . LEU A 1 100 ? 8.369 -7.315 -7.045 1.00 94.56 100 LEU A O 1
ATOM 805 N N . GLY A 1 101 ? 10.132 -5.930 -6.889 1.00 93.00 101 GLY A N 1
ATOM 806 C CA . GLY A 1 101 ? 9.575 -5.130 -5.800 1.00 93.00 101 GLY A CA 1
ATOM 807 C C . GLY A 1 101 ? 8.264 -4.446 -6.193 1.00 93.00 101 GLY A C 1
ATOM 808 O O . GLY A 1 101 ? 7.303 -4.487 -5.428 1.00 93.00 101 GLY A O 1
ATOM 809 N N . ALA A 1 102 ? 8.191 -3.883 -7.402 1.00 94.25 102 ALA A N 1
ATOM 810 C CA . ALA A 1 102 ? 6.984 -3.244 -7.917 1.00 94.25 102 ALA A CA 1
ATOM 811 C C . ALA A 1 102 ? 5.820 -4.234 -8.054 1.00 94.25 102 ALA A C 1
ATOM 813 O O . ALA A 1 102 ? 4.708 -3.915 -7.645 1.00 94.25 102 ALA A O 1
ATOM 814 N N . ILE A 1 103 ? 6.077 -5.445 -8.560 1.00 94.75 103 ILE A N 1
ATOM 815 C CA . ILE A 1 103 ? 5.058 -6.500 -8.690 1.00 94.75 103 ILE A CA 1
ATOM 816 C C . ILE A 1 103 ? 4.517 -6.907 -7.315 1.00 94.75 103 ILE A C 1
ATOM 818 O O . ILE A 1 103 ? 3.305 -7.000 -7.129 1.00 94.75 103 ILE A O 1
ATOM 822 N N . ILE A 1 104 ? 5.399 -7.111 -6.332 1.00 94.69 104 ILE A N 1
ATOM 823 C CA . ILE A 1 104 ? 4.992 -7.485 -4.970 1.00 94.69 104 ILE A CA 1
ATOM 824 C C . ILE A 1 104 ? 4.123 -6.385 -4.351 1.00 94.69 104 ILE A C 1
ATOM 826 O O . ILE A 1 104 ? 3.058 -6.676 -3.806 1.00 94.69 104 ILE A O 1
ATOM 830 N N . ILE A 1 105 ? 4.546 -5.120 -4.462 1.00 92.81 105 ILE A N 1
ATOM 831 C CA . ILE A 1 105 ? 3.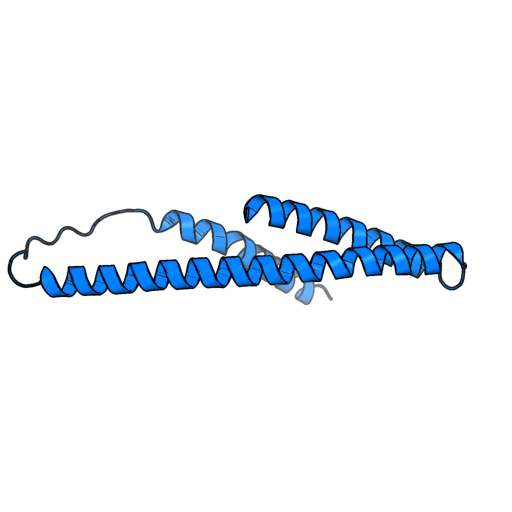784 -3.979 -3.939 1.00 92.81 105 ILE A CA 1
ATOM 832 C C . ILE A 1 105 ? 2.444 -3.855 -4.667 1.00 92.81 105 ILE A C 1
ATOM 834 O O . ILE A 1 105 ? 1.431 -3.648 -4.009 1.00 92.81 105 ILE A O 1
ATOM 838 N N . MET A 1 106 ? 2.409 -4.018 -5.990 1.00 93.00 106 MET A N 1
ATOM 839 C CA . MET A 1 106 ? 1.178 -3.974 -6.782 1.00 93.00 106 MET A CA 1
ATOM 840 C C . MET A 1 106 ? 0.152 -4.991 -6.273 1.00 93.00 106 MET A C 1
ATOM 842 O O . MET A 1 106 ? -0.988 -4.618 -6.006 1.00 93.00 106 MET A O 1
ATOM 846 N N . ILE A 1 107 ? 0.559 -6.250 -6.083 1.00 93.69 107 ILE A N 1
ATOM 847 C CA . ILE A 1 107 ? -0.326 -7.307 -5.571 1.00 93.69 107 ILE A CA 1
ATOM 848 C C . ILE A 1 107 ? -0.817 -6.959 -4.162 1.00 93.69 107 ILE A C 1
ATOM 850 O O . ILE A 1 107 ? -2.009 -7.070 -3.874 1.00 93.69 107 ILE A O 1
ATOM 854 N N . LEU A 1 108 ? 0.085 -6.503 -3.290 1.00 92.62 108 LEU A N 1
ATOM 855 C CA . LEU A 1 108 ? -0.250 -6.159 -1.909 1.00 92.62 108 LEU A CA 1
ATOM 856 C C . LEU A 1 108 ? -1.235 -4.982 -1.836 1.00 92.62 108 LEU A C 1
ATOM 858 O O . LEU A 1 108 ? -2.194 -5.017 -1.067 1.00 92.62 108 LEU A O 1
ATOM 862 N N . VAL A 1 109 ? -1.012 -3.956 -2.656 1.00 91.50 109 VAL A N 1
ATOM 863 C CA . VAL A 1 109 ? -1.871 -2.774 -2.763 1.00 91.50 109 VAL A CA 1
ATOM 864 C C . VAL A 1 109 ? -3.232 -3.150 -3.332 1.00 91.50 109 VAL A C 1
ATOM 866 O O . VAL A 1 109 ? -4.241 -2.678 -2.823 1.00 91.50 109 VAL A O 1
ATOM 869 N N . GLU A 1 110 ? -3.299 -4.009 -4.344 1.00 88.12 110 GLU A N 1
ATOM 870 C CA . GLU A 1 110 ? -4.579 -4.406 -4.935 1.00 88.12 110 GLU A CA 1
ATOM 871 C C . GLU A 1 110 ? -5.405 -5.282 -3.984 1.00 88.12 110 GLU A C 1
ATOM 873 O O . GLU A 1 110 ? -6.614 -5.081 -3.827 1.00 88.12 110 GLU A O 1
ATOM 878 N N . TYR A 1 111 ? -4.742 -6.179 -3.251 1.00 90.69 111 TYR A N 1
ATOM 879 C CA . TYR A 1 111 ? -5.380 -6.945 -2.184 1.00 90.69 111 TYR A CA 1
ATOM 880 C C . TYR A 1 111 ? -5.917 -6.025 -1.081 1.00 90.69 111 TYR A C 1
ATOM 882 O O . TYR A 1 111 ? -7.093 -6.096 -0.722 1.00 90.69 111 TYR A O 1
ATOM 890 N N . LEU A 1 112 ? -5.087 -5.100 -0.590 1.00 88.19 112 LEU A N 1
ATOM 891 C CA . LEU A 1 112 ? -5.490 -4.145 0.440 1.00 88.19 112 LEU A CA 1
ATOM 892 C C . LEU A 1 112 ? -6.625 -3.228 -0.050 1.00 88.19 112 LEU A C 1
ATOM 894 O O . LEU A 1 112 ? -7.569 -2.965 0.693 1.00 88.19 112 LEU A O 1
ATOM 898 N N . SER A 1 113 ? -6.586 -2.807 -1.318 1.00 86.44 113 SER A N 1
ATOM 899 C CA . SER A 1 113 ? -7.660 -2.045 -1.966 1.00 86.44 113 SER A CA 1
ATOM 900 C C . SER A 1 113 ? -8.984 -2.791 -1.950 1.00 86.44 113 SER A C 1
ATOM 902 O O . SER A 1 113 ? -10.025 -2.158 -1.813 1.00 86.44 113 SER A O 1
ATOM 904 N N . THR A 1 114 ? -8.946 -4.107 -2.143 1.00 86.62 114 THR A N 1
ATOM 905 C CA . THR A 1 114 ? -10.139 -4.955 -2.195 1.00 86.62 114 THR A CA 1
ATOM 906 C C . THR A 1 114 ? -10.762 -5.113 -0.812 1.00 86.62 114 THR A C 1
ATOM 908 O O . THR A 1 114 ? -11.979 -5.112 -0.700 1.00 86.62 114 THR A O 1
ATOM 911 N N . VAL A 1 115 ? -9.943 -5.185 0.243 1.00 83.38 115 VAL A N 1
ATOM 912 C CA . VAL A 1 115 ? -10.413 -5.301 1.637 1.00 83.38 115 VAL A CA 1
ATOM 913 C C . VAL A 1 115 ? -11.013 -3.993 2.167 1.00 83.38 115 VAL A C 1
ATOM 915 O O . VAL A 1 115 ? -11.917 -4.021 2.995 1.00 83.38 115 VAL A O 1
ATOM 918 N N . ILE A 1 116 ? -10.491 -2.842 1.730 1.00 77.56 116 ILE A N 1
ATOM 919 C CA . ILE A 1 116 ? -10.946 -1.516 2.194 1.00 77.56 116 ILE A CA 1
ATOM 920 C C . ILE A 1 116 ? -12.188 -1.021 1.429 1.00 77.56 116 ILE A C 1
ATOM 922 O O . ILE A 1 116 ? -12.880 -0.114 1.903 1.00 77.56 116 ILE A O 1
ATOM 926 N N . LYS A 1 117 ? -12.424 -1.549 0.223 1.00 64.50 117 LYS A N 1
ATOM 927 C CA . LYS A 1 117 ? -13.553 -1.169 -0.632 1.00 64.50 117 LYS A CA 1
ATOM 928 C C . LYS A 1 117 ? -14.871 -1.681 -0.064 1.00 64.50 117 LYS A C 1
ATOM 930 O O . LYS A 1 117 ? -15.820 -0.867 -0.090 1.00 64.50 117 LYS A O 1
#

Solvent-accessible surface area (backbone atoms only — not comparable to full-atom values): 6615 Å² total; per-residue (Å²): 123,70,72,60,57,55,55,51,52,54,53,51,52,53,64,64,46,56,70,56,55,70,66,66,71,78,72,84,85,86,87,73,97,76,85,84,87,51,65,71,60,54,51,51,49,52,52,51,51,52,51,50,52,50,50,50,53,52,51,51,53,51,50,51,54,50,52,49,54,52,50,52,54,49,26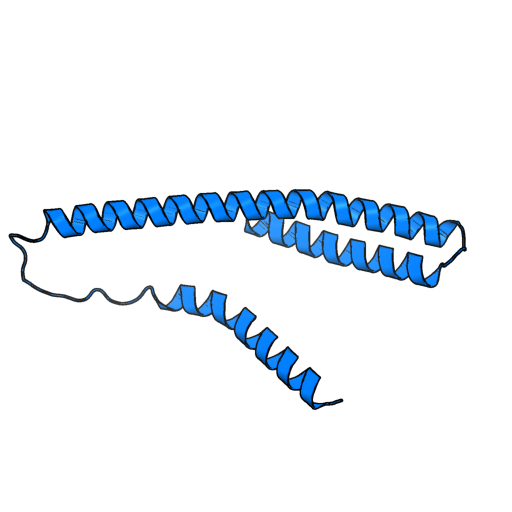,53,48,33,32,52,52,10,50,50,31,37,73,69,58,79,42,42,71,60,9,50,52,31,34,53,50,18,52,55,48,46,54,53,48,53,52,51,50,62,75,73,103

Radius of gyration: 23.6 Å; Cα contacts (8 Å, |Δi|>4): 49; chains: 1; bounding box: 58×26×60 Å

Secondary structure (DSSP, 8-state):
-HHHHHHHHHHHHHHHHHHHHHHHT----------SSSHHHHHHHHHHHHHHHHHHHHHHHHHHHHHHHHHHHHHHHHHHHHHHHHHT-SSHHHHHHHHHHHHHHHHHHHHHHHHH-